Protein AF-A0A2V8EUS5-F1 (afdb_monomer_lite)

Radius of gyration: 21.52 Å; chains: 1; bounding box: 68×26×61 Å

Structure (mmCIF, N/CA/C/O backbone):
data_AF-A0A2V8EUS5-F1
#
_entry.id   AF-A0A2V8EUS5-F1
#
loop_
_atom_site.group_PDB
_atom_site.id
_atom_site.type_symbol
_atom_site.label_atom_id
_atom_site.label_alt_id
_atom_site.label_comp_id
_atom_site.label_asym_id
_atom_site.label_entity_id
_atom_site.label_seq_id
_atom_site.pdbx_PDB_ins_code
_atom_site.Cartn_x
_atom_site.Cartn_y
_atom_site.Cartn_z
_atom_site.occupancy
_atom_site.B_iso_or_equiv
_atom_site.auth_seq_id
_atom_site.auth_comp_id
_atom_site.auth_asym_id
_atom_site.auth_atom_id
_atom_site.pdbx_PDB_model_num
ATOM 1 N N . MET A 1 1 ? 38.326 12.733 31.933 1.00 56.34 1 MET A N 1
ATOM 2 C CA . MET A 1 1 ? 37.58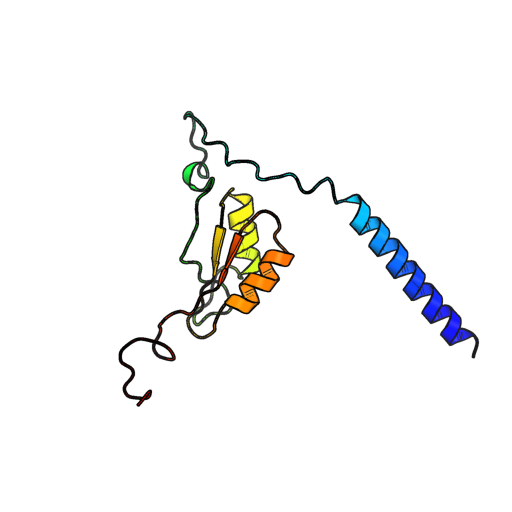4 11.451 31.848 1.00 56.34 1 MET A CA 1
ATOM 3 C C . MET A 1 1 ? 36.239 11.422 32.606 1.00 56.34 1 MET A C 1
ATOM 5 O O . MET A 1 1 ? 35.545 10.427 32.512 1.00 56.34 1 MET A O 1
ATOM 9 N N . VAL A 1 2 ? 35.803 12.492 33.294 1.00 55.94 2 VAL A N 1
ATOM 10 C CA . VAL A 1 2 ? 34.539 12.505 34.083 1.00 55.94 2 VAL A CA 1
ATOM 11 C C . VAL A 1 2 ? 33.333 13.073 33.302 1.00 55.94 2 VAL A C 1
ATOM 13 O O . VAL A 1 2 ? 32.192 12.662 33.509 1.00 55.94 2 VAL A O 1
ATOM 16 N N . LEU A 1 3 ? 33.567 13.960 32.327 1.00 51.34 3 LEU A N 1
ATOM 17 C CA . LEU A 1 3 ? 32.500 14.623 31.559 1.00 51.34 3 LEU A CA 1
ATOM 18 C C . LEU A 1 3 ? 31.803 13.694 30.538 1.00 51.34 3 LEU A C 1
ATOM 20 O O . LEU A 1 3 ? 30.600 13.810 30.309 1.00 51.34 3 LEU A O 1
ATOM 24 N N . ALA A 1 4 ? 32.528 12.717 29.979 1.00 49.31 4 ALA A N 1
ATOM 25 C CA . ALA A 1 4 ? 31.973 11.712 29.065 1.00 49.31 4 ALA A CA 1
ATOM 26 C C . ALA A 1 4 ? 31.041 10.712 29.779 1.00 49.31 4 ALA A C 1
ATOM 28 O O . ALA A 1 4 ? 30.082 10.221 29.186 1.00 49.31 4 ALA A O 1
ATOM 29 N N . GLN A 1 5 ? 31.280 10.453 31.068 1.00 50.97 5 GLN A N 1
ATOM 30 C CA . GLN A 1 5 ? 30.483 9.532 31.884 1.00 50.97 5 GLN A CA 1
ATOM 31 C C . GLN A 1 5 ? 29.124 10.145 32.263 1.00 50.97 5 GLN A C 1
ATOM 33 O O . GLN A 1 5 ? 28.104 9.458 32.232 1.00 50.97 5 GLN A O 1
ATOM 38 N N . ARG A 1 6 ? 29.078 11.468 32.497 1.00 51.81 6 ARG A N 1
ATOM 39 C CA . ARG A 1 6 ? 27.828 12.218 32.727 1.00 51.81 6 ARG A CA 1
ATOM 40 C C . ARG A 1 6 ? 26.930 12.289 31.485 1.00 51.81 6 ARG A C 1
ATOM 42 O O . ARG A 1 6 ? 25.719 12.140 31.619 1.00 51.81 6 ARG A O 1
ATOM 49 N N . ARG A 1 7 ? 27.500 12.426 30.280 1.00 52.66 7 ARG A N 1
ATOM 50 C CA . ARG A 1 7 ? 26.726 12.430 29.018 1.00 52.66 7 ARG A CA 1
ATOM 51 C C . ARG A 1 7 ? 26.111 11.064 28.689 1.00 52.66 7 ARG A C 1
ATOM 53 O O . ARG A 1 7 ? 24.987 11.008 28.208 1.00 52.66 7 ARG A O 1
ATOM 60 N N . ARG A 1 8 ? 26.798 9.963 29.017 1.00 53.62 8 ARG A N 1
ATOM 61 C CA . ARG A 1 8 ? 26.267 8.593 28.853 1.00 53.62 8 ARG A CA 1
ATOM 62 C C . ARG A 1 8 ? 25.142 8.263 29.843 1.00 53.62 8 ARG A C 1
ATOM 64 O O . ARG A 1 8 ? 24.267 7.470 29.513 1.00 53.62 8 ARG A O 1
ATOM 71 N N . SER A 1 9 ? 25.156 8.879 31.028 1.00 53.44 9 SER A N 1
ATOM 72 C CA . SER A 1 9 ? 24.110 8.709 32.047 1.00 53.44 9 SER A CA 1
ATOM 73 C C . SER A 1 9 ? 22.805 9.408 31.650 1.00 53.44 9 SER A C 1
ATOM 75 O O . SER A 1 9 ? 21.747 8.792 31.680 1.00 53.44 9 SER A O 1
ATOM 77 N N . ALA A 1 10 ? 22.887 10.649 31.154 1.00 56.47 10 ALA A N 1
ATOM 78 C CA . ALA A 1 10 ? 21.711 11.405 30.714 1.00 56.47 10 ALA A CA 1
ATOM 79 C C . ALA A 1 10 ? 20.964 10.731 29.547 1.00 56.47 10 ALA A C 1
ATOM 81 O O . ALA A 1 10 ? 19.738 10.691 29.550 1.00 56.47 10 ALA A O 1
ATOM 82 N N . VAL A 1 11 ? 21.686 10.132 28.590 1.00 58.00 11 VAL A N 1
ATOM 83 C CA . VAL A 1 11 ? 21.072 9.390 27.473 1.00 58.00 11 VAL A CA 1
ATOM 84 C C . VAL A 1 11 ? 20.338 8.141 27.975 1.00 58.00 11 VAL A C 1
ATOM 86 O O . VAL A 1 11 ? 19.215 7.890 27.552 1.00 58.00 11 VAL A O 1
ATOM 89 N N . LYS A 1 12 ? 20.904 7.394 28.935 1.00 53.09 12 LYS A N 1
ATOM 90 C CA . LYS A 1 12 ? 20.224 6.228 29.528 1.00 53.09 12 LYS A CA 1
ATOM 91 C C . LYS A 1 12 ? 18.952 6.615 30.289 1.00 53.09 12 LYS A C 1
ATOM 93 O O . LYS A 1 12 ? 17.960 5.901 30.184 1.00 53.09 12 LYS A O 1
ATOM 98 N N . THR A 1 13 ? 18.953 7.744 30.999 1.00 53.84 13 THR A N 1
ATOM 99 C CA . THR A 1 13 ? 17.766 8.221 31.725 1.00 53.84 13 THR A CA 1
ATOM 100 C C . THR A 1 13 ? 16.668 8.705 30.776 1.00 53.84 13 THR A C 1
ATOM 102 O O . THR A 1 13 ? 15.505 8.383 30.989 1.00 53.84 13 THR A O 1
ATOM 105 N N . VAL A 1 14 ? 17.017 9.402 29.689 1.00 58.75 14 VAL A N 1
ATOM 106 C CA . VAL A 1 14 ? 16.039 9.835 28.672 1.00 58.75 14 VAL A CA 1
ATOM 107 C C . VAL A 1 14 ? 15.421 8.635 27.942 1.00 58.75 14 VAL A C 1
ATOM 109 O O . VAL A 1 14 ? 14.206 8.597 27.764 1.00 58.75 14 VAL A O 1
ATOM 112 N N . PHE A 1 15 ? 16.213 7.611 27.600 1.00 55.72 15 PHE A N 1
ATOM 113 C CA . PHE A 1 15 ? 15.687 6.375 27.003 1.00 55.72 15 PHE A CA 1
ATOM 114 C C . PHE A 1 15 ? 14.784 5.583 27.961 1.00 55.72 15 PHE A C 1
ATOM 116 O O . PHE A 1 15 ? 13.765 5.050 27.529 1.00 55.72 15 PHE A O 1
ATOM 123 N N . ALA A 1 16 ? 15.115 5.530 29.255 1.00 55.22 16 ALA A N 1
ATOM 124 C CA . ALA A 1 16 ? 14.294 4.838 30.249 1.00 55.22 16 ALA A CA 1
ATOM 125 C C . ALA A 1 16 ? 12.936 5.529 30.475 1.00 55.22 16 ALA A C 1
ATOM 127 O O . ALA A 1 16 ? 11.918 4.852 30.605 1.00 55.22 16 ALA A O 1
ATOM 128 N N . VAL A 1 17 ? 12.901 6.866 30.462 1.00 55.88 17 VAL A N 1
ATOM 129 C CA . VAL A 1 17 ? 11.650 7.630 30.589 1.00 55.88 17 VAL A CA 1
ATOM 130 C C . VAL A 1 17 ? 10.789 7.500 29.326 1.00 55.88 17 VAL A C 1
ATOM 132 O O . VAL A 1 17 ? 9.582 7.307 29.438 1.00 55.88 17 VAL A O 1
ATOM 135 N N . LEU A 1 18 ? 11.386 7.503 28.127 1.00 51.44 18 LEU A N 1
ATOM 136 C CA . LEU A 1 18 ? 10.644 7.314 26.872 1.00 51.44 18 LEU A CA 1
ATOM 137 C C . LEU A 1 18 ? 10.050 5.895 26.750 1.00 51.44 18 LEU A C 1
ATOM 139 O O . LEU A 1 18 ? 8.914 5.738 26.307 1.00 51.44 18 LEU A O 1
ATOM 143 N N . ALA A 1 19 ? 10.777 4.867 27.202 1.00 53.44 19 ALA A N 1
ATOM 144 C CA . ALA A 1 19 ? 10.285 3.488 27.228 1.00 53.44 19 ALA A CA 1
ATOM 145 C C . ALA A 1 19 ? 9.113 3.297 28.210 1.00 53.44 19 ALA A C 1
ATOM 147 O O . ALA A 1 19 ? 8.170 2.568 27.906 1.00 53.44 19 ALA A O 1
ATOM 148 N N . ALA A 1 20 ? 9.130 3.988 29.355 1.00 50.72 20 ALA A N 1
ATOM 149 C CA . ALA A 1 20 ? 8.034 3.946 30.323 1.00 50.72 20 ALA A CA 1
ATOM 150 C C . ALA A 1 20 ? 6.766 4.661 29.816 1.00 50.72 20 ALA A C 1
ATOM 152 O O . ALA A 1 20 ? 5.659 4.207 30.092 1.00 50.72 20 ALA A O 1
ATOM 153 N N . VAL A 1 21 ? 6.913 5.734 29.028 1.00 51.06 21 VAL A N 1
ATOM 154 C CA . VAL A 1 21 ? 5.775 6.439 28.411 1.00 51.06 21 VAL A CA 1
ATOM 155 C C . VAL A 1 21 ? 5.158 5.626 27.262 1.00 51.06 21 VAL A C 1
ATOM 157 O O . VAL A 1 21 ? 3.940 5.639 27.106 1.00 51.06 21 VAL A O 1
ATOM 160 N N . LEU A 1 22 ? 5.950 4.844 26.514 1.00 50.69 22 LEU A N 1
ATOM 161 C CA . LEU A 1 22 ? 5.418 3.919 25.498 1.00 50.69 22 LEU A CA 1
ATOM 162 C C . LEU A 1 22 ? 4.723 2.681 26.093 1.00 50.69 22 LEU A C 1
ATOM 164 O O . LEU A 1 22 ? 3.806 2.140 25.479 1.00 50.69 22 LEU A O 1
ATOM 168 N N . ALA A 1 23 ? 5.129 2.226 27.279 1.00 49.72 23 ALA A N 1
ATOM 169 C CA . ALA A 1 23 ? 4.506 1.072 27.931 1.00 49.72 23 ALA A CA 1
ATOM 170 C C . ALA A 1 23 ? 3.116 1.386 28.524 1.00 49.72 23 ALA A C 1
ATOM 172 O O . ALA A 1 23 ? 2.347 0.470 28.794 1.00 49.72 23 ALA A O 1
ATOM 173 N N . ALA A 1 24 ? 2.770 2.665 28.704 1.00 48.66 24 ALA A N 1
ATOM 174 C CA . ALA A 1 24 ? 1.506 3.085 29.314 1.00 48.66 24 ALA A CA 1
ATOM 175 C C . ALA A 1 24 ? 0.342 3.275 28.317 1.00 48.66 24 ALA A C 1
ATOM 177 O O . ALA A 1 24 ? -0.780 3.533 28.746 1.00 48.66 24 ALA A O 1
ATOM 178 N N . SER A 1 25 ? 0.571 3.136 27.004 1.00 42.09 25 SER A N 1
ATOM 179 C CA . SER A 1 25 ? -0.479 3.244 25.972 1.00 42.09 25 SER A CA 1
ATOM 180 C C . SER A 1 25 ? -0.891 1.906 25.347 1.00 42.09 25 SER A C 1
ATOM 182 O O . SER A 1 25 ? -1.775 1.872 24.492 1.00 42.09 25 SER A O 1
ATOM 184 N N . SER A 1 26 ? -0.304 0.790 25.787 1.00 43.31 26 SER A N 1
ATOM 185 C CA . SER A 1 26 ? -0.679 -0.553 25.339 1.00 43.31 26 SER A CA 1
ATOM 186 C C . SER A 1 26 ? -1.678 -1.178 26.312 1.00 43.31 26 SER A C 1
ATOM 188 O O . SER A 1 26 ? -1.340 -1.978 27.182 1.00 43.31 26 SER A O 1
ATOM 190 N N . GLY A 1 27 ? -2.954 -0.822 26.136 1.00 47.50 27 GLY A N 1
ATOM 191 C CA . GLY A 1 27 ? -4.035 -1.729 26.521 1.00 47.50 27 GLY A CA 1
ATOM 192 C C . GLY A 1 27 ? -3.869 -3.079 25.803 1.00 47.50 27 GLY A C 1
ATOM 193 O O . GLY A 1 27 ? -3.132 -3.154 24.813 1.00 47.50 27 GLY A O 1
ATOM 194 N N . PRO A 1 28 ? -4.513 -4.159 26.284 1.00 41.91 28 PRO A N 1
ATOM 195 C CA . PRO A 1 28 ? -4.419 -5.456 25.627 1.00 41.91 28 PRO A CA 1
ATOM 196 C C . PRO A 1 28 ? -4.761 -5.286 24.145 1.00 41.91 28 PRO A C 1
ATOM 198 O O . PRO A 1 28 ? -5.772 -4.667 23.812 1.00 41.91 28 PRO A O 1
ATOM 201 N N . ILE A 1 29 ? -3.888 -5.803 23.274 1.00 50.16 29 ILE A N 1
ATOM 202 C CA . ILE A 1 29 ? -4.132 -5.939 21.837 1.00 50.16 29 ILE A CA 1
ATOM 203 C C . ILE A 1 29 ? -5.329 -6.882 21.724 1.00 50.16 29 ILE A C 1
ATOM 205 O O . ILE A 1 29 ? -5.199 -8.105 21.757 1.00 50.16 29 ILE A O 1
ATOM 209 N N . GLY A 1 30 ? -6.511 -6.275 21.758 1.00 38.22 30 GLY A N 1
ATOM 210 C CA . GLY A 1 30 ? -7.789 -6.942 21.702 1.00 38.22 30 GLY A CA 1
ATOM 211 C C . GLY A 1 30 ? -7.926 -7.576 20.337 1.00 38.22 30 GLY A C 1
ATOM 212 O O . GLY A 1 30 ? -7.852 -6.892 19.319 1.00 38.22 30 GLY A O 1
ATOM 213 N N . ALA A 1 31 ? -8.076 -8.895 20.372 1.00 46.06 31 ALA A N 1
ATOM 214 C CA . ALA A 1 31 ? -8.676 -9.721 19.347 1.00 46.06 31 ALA A CA 1
ATOM 215 C C . ALA A 1 31 ? -9.626 -8.940 18.427 1.00 46.06 31 ALA A C 1
ATOM 217 O O . ALA A 1 31 ? -10.520 -8.246 18.913 1.00 46.06 31 ALA A O 1
ATOM 218 N N . ASP A 1 32 ? -9.391 -9.096 17.123 1.00 49.91 32 ASP A N 1
ATOM 219 C CA . ASP A 1 32 ? -10.386 -9.174 16.052 1.00 49.91 32 ASP A CA 1
ATOM 220 C C . ASP A 1 32 ? -11.782 -8.695 16.488 1.00 49.91 32 ASP A C 1
ATOM 222 O O . ASP A 1 32 ? -12.628 -9.486 16.906 1.00 49.91 32 ASP A O 1
ATOM 226 N N . GLN A 1 33 ? -12.011 -7.377 16.477 1.00 47.84 33 GLN A N 1
ATOM 227 C CA . GLN A 1 33 ? -13.378 -6.876 16.530 1.00 47.84 33 GLN A CA 1
ATOM 228 C C . GLN A 1 33 ? -13.964 -7.128 15.143 1.00 47.84 33 GLN A C 1
ATOM 230 O O . GLN A 1 33 ? -13.530 -6.473 14.191 1.00 47.84 33 GLN A O 1
ATOM 235 N N . PRO A 1 34 ? -14.917 -8.066 14.983 1.00 44.59 34 PRO A N 1
ATOM 236 C CA . PRO A 1 34 ? -15.568 -8.228 13.701 1.00 44.59 34 PRO A CA 1
ATOM 237 C C . PRO A 1 34 ? -16.255 -6.905 13.377 1.00 44.59 34 PRO A C 1
ATOM 239 O O . PRO A 1 34 ? -16.952 -6.337 14.223 1.00 44.59 34 PRO A O 1
ATOM 242 N N . ALA A 1 35 ? -16.032 -6.416 12.156 1.00 54.41 35 ALA A N 1
ATOM 243 C CA . ALA A 1 35 ? -16.731 -5.259 11.625 1.00 54.41 35 ALA A CA 1
ATOM 244 C C . ALA A 1 35 ? -18.226 -5.447 11.904 1.00 54.41 35 ALA A C 1
ATOM 246 O O . ALA A 1 35 ? -18.832 -6.429 11.463 1.00 54.41 35 ALA A O 1
ATOM 247 N N . SER A 1 36 ? -18.815 -4.554 12.700 1.00 52.97 36 SER A N 1
ATOM 248 C CA . SER A 1 36 ? -20.238 -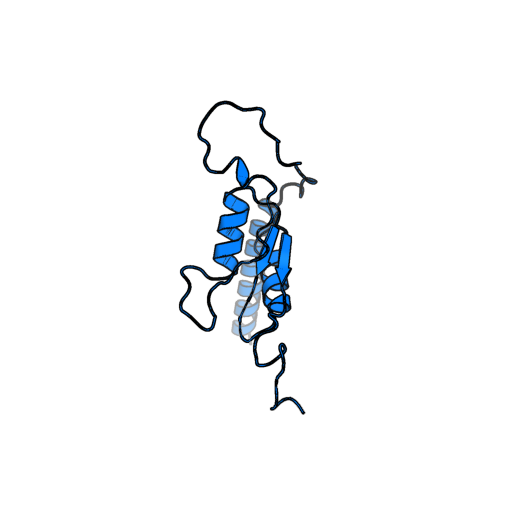4.618 12.988 1.00 52.97 36 SER A CA 1
ATOM 249 C C . SER A 1 36 ? -20.980 -4.361 11.680 1.00 52.97 36 SER A C 1
ATOM 251 O O . SER A 1 36 ? -21.094 -3.217 11.240 1.00 52.97 36 SER A O 1
ATOM 253 N N . ALA A 1 37 ? -21.460 -5.426 11.038 1.00 51.75 37 ALA A N 1
ATOM 254 C CA . ALA A 1 37 ? -22.344 -5.337 9.887 1.00 51.75 37 ALA A CA 1
ATOM 255 C C . ALA A 1 37 ? -23.669 -4.716 10.355 1.00 51.75 37 ALA A C 1
ATOM 257 O O . ALA A 1 37 ? -24.574 -5.398 10.842 1.00 51.75 37 ALA A O 1
ATOM 258 N N . GLY A 1 38 ? -23.743 -3.389 10.286 1.00 50.16 38 GLY A N 1
ATOM 259 C CA . GLY A 1 38 ? -24.891 -2.609 10.718 1.00 50.16 38 GLY A CA 1
ATOM 260 C C . GLY A 1 38 ? -26.120 -2.908 9.862 1.00 50.16 38 GLY A C 1
ATOM 261 O O . GLY A 1 38 ? -26.141 -2.657 8.657 1.00 50.16 38 GLY A O 1
ATOM 262 N N . ARG A 1 39 ? -27.185 -3.408 10.498 1.00 52.78 39 ARG A N 1
ATOM 263 C CA . ARG A 1 39 ? -28.544 -3.387 9.941 1.00 52.78 39 ARG A CA 1
ATOM 264 C C . ARG A 1 39 ? -29.042 -1.931 9.890 1.00 52.78 39 ARG A C 1
ATOM 266 O O . ARG A 1 39 ? -29.368 -1.360 10.919 1.00 52.78 39 ARG A O 1
ATOM 273 N N . GLY A 1 40 ? -29.048 -1.392 8.668 1.00 61.72 40 GLY A N 1
ATOM 274 C CA . GLY A 1 40 ? -29.665 -0.175 8.103 1.00 61.72 40 GLY A CA 1
ATOM 275 C C . GLY A 1 40 ? -30.351 0.897 8.971 1.00 61.72 40 GLY A C 1
ATOM 276 O O . GLY A 1 40 ? -31.274 0.603 9.722 1.00 61.72 40 GLY A O 1
ATOM 277 N N . GLY A 1 41 ? -30.029 2.172 8.676 1.00 50.09 41 GLY A N 1
ATOM 278 C CA . GLY A 1 41 ? -30.912 3.323 8.936 1.00 50.09 41 GLY A CA 1
ATOM 279 C C . GLY A 1 41 ? -30.244 4.711 8.996 1.00 50.09 41 GLY A C 1
ATOM 280 O O . GLY A 1 41 ? -30.320 5.350 10.035 1.00 50.09 41 GLY A O 1
ATOM 281 N N . GLY A 1 42 ? -29.599 5.193 7.920 1.00 59.78 42 GLY A N 1
ATOM 282 C CA . GLY A 1 42 ? -28.998 6.544 7.836 1.00 59.78 42 GLY A CA 1
ATOM 283 C C . GLY A 1 42 ? -27.741 6.612 6.954 1.00 59.78 42 GLY A C 1
ATOM 284 O O . GLY A 1 42 ? -27.072 5.596 6.772 1.00 59.78 42 GLY A O 1
ATOM 285 N N . ALA A 1 43 ? -27.459 7.780 6.360 1.00 69.19 43 ALA A N 1
ATOM 286 C CA . ALA A 1 43 ? -26.387 8.032 5.384 1.00 69.19 43 ALA A CA 1
ATOM 287 C C . ALA A 1 43 ? -25.003 8.168 6.042 1.00 69.19 43 ALA A C 1
ATOM 289 O O . ALA A 1 43 ? -24.359 9.205 5.933 1.00 69.19 43 ALA A O 1
ATOM 290 N N . ASP A 1 44 ? -24.563 7.131 6.749 1.00 79.44 44 ASP A N 1
ATOM 291 C CA . ASP A 1 44 ? -23.142 6.984 7.049 1.00 79.44 44 ASP A CA 1
ATOM 292 C C . ASP A 1 44 ? -22.415 6.656 5.728 1.00 79.44 44 ASP A C 1
ATOM 294 O O . ASP A 1 44 ? -22.685 5.589 5.153 1.00 79.44 44 ASP A O 1
ATOM 298 N N . PRO A 1 45 ? -21.575 7.565 5.190 1.00 77.44 45 PRO A N 1
ATOM 299 C CA . PRO A 1 45 ? -20.867 7.325 3.935 1.00 77.44 45 PRO A CA 1
ATOM 300 C C . PRO A 1 45 ? -19.935 6.108 4.027 1.00 77.44 45 PRO A C 1
ATOM 302 O O . PRO A 1 45 ? -19.722 5.434 3.018 1.00 77.44 45 PRO A O 1
ATOM 305 N N . ASP A 1 46 ? -19.470 5.760 5.230 1.00 86.75 46 ASP A N 1
ATOM 306 C CA . ASP A 1 46 ? -18.448 4.736 5.444 1.00 86.75 46 ASP A CA 1
ATOM 307 C C . ASP A 1 46 ? -19.035 3.341 5.673 1.00 86.75 46 ASP A C 1
ATOM 309 O O . ASP A 1 46 ? -18.305 2.349 5.720 1.00 86.75 46 ASP A O 1
ATOM 313 N N . ARG A 1 47 ? -20.368 3.205 5.720 1.00 86.44 47 ARG A N 1
ATOM 314 C CA . ARG A 1 47 ? -21.035 1.906 5.936 1.00 86.44 47 ARG A CA 1
ATOM 315 C C . ARG A 1 47 ? -20.622 0.823 4.934 1.00 86.44 47 ARG A C 1
ATOM 317 O O . ARG A 1 47 ? -20.729 -0.361 5.233 1.00 86.44 47 ARG A O 1
ATOM 324 N N . PHE A 1 48 ? -20.218 1.227 3.728 1.00 89.25 48 PHE A N 1
ATOM 325 C CA . PHE A 1 48 ? -19.762 0.322 2.670 1.00 89.25 48 PHE A CA 1
ATOM 326 C C . PHE A 1 48 ? -18.260 0.030 2.736 1.00 89.25 48 PHE A C 1
ATOM 328 O O . PHE A 1 48 ? -17.809 -0.945 2.143 1.00 89.25 48 PHE A O 1
ATOM 335 N N . LEU A 1 49 ? -17.496 0.866 3.442 1.00 94.19 49 LEU A N 1
ATOM 336 C CA . LEU A 1 49 ? -16.062 0.696 3.654 1.00 94.19 49 LEU A CA 1
ATOM 337 C C . LEU A 1 49 ? -15.772 -0.232 4.836 1.00 94.19 49 LEU A C 1
ATOM 339 O O . LEU A 1 49 ? -14.725 -0.877 4.853 1.00 94.19 49 LEU A O 1
ATOM 343 N N . ALA A 1 50 ? -16.713 -0.361 5.778 1.00 94.25 50 ALA A N 1
ATOM 344 C CA . ALA A 1 50 ? -16.617 -1.278 6.907 1.00 94.25 50 ALA A CA 1
ATOM 345 C C . ALA A 1 50 ? -16.274 -2.711 6.454 1.00 94.25 50 ALA A C 1
ATOM 347 O O . ALA A 1 50 ? -17.068 -3.397 5.811 1.00 94.25 50 ALA A O 1
ATOM 348 N N . GLY A 1 51 ? -15.068 -3.168 6.797 1.00 94.69 51 GLY A N 1
ATOM 349 C CA . GLY A 1 51 ? -14.561 -4.491 6.430 1.00 94.69 51 GLY A CA 1
ATOM 350 C C . GLY A 1 51 ? -14.108 -4.648 4.969 1.00 94.69 51 GLY A C 1
ATOM 351 O O . GLY A 1 51 ? -13.642 -5.727 4.600 1.00 94.69 51 GLY A O 1
ATOM 352 N N . ALA A 1 52 ? -14.205 -3.605 4.141 1.00 97.56 52 ALA A N 1
ATOM 353 C CA . ALA A 1 52 ? -13.790 -3.640 2.742 1.00 97.56 52 ALA A CA 1
ATOM 354 C C . ALA A 1 52 ? -12.264 -3.747 2.593 1.00 97.56 52 ALA A C 1
ATOM 356 O O . ALA A 1 52 ? -11.497 -3.402 3.497 1.00 97.56 52 ALA A O 1
ATOM 357 N N . ILE A 1 53 ? -11.830 -4.216 1.422 1.00 98.12 53 ILE A N 1
ATOM 358 C CA . ILE A 1 53 ? -10.422 -4.270 1.030 1.00 98.12 53 ILE A CA 1
ATOM 359 C C . ILE A 1 53 ? -10.262 -3.516 -0.286 1.00 98.12 53 ILE A C 1
ATOM 361 O O . ILE A 1 53 ? -10.847 -3.924 -1.290 1.00 98.12 53 ILE A O 1
ATOM 365 N N . ASP A 1 54 ? -9.456 -2.455 -0.292 1.00 97.50 54 ASP A N 1
ATOM 366 C CA . ASP A 1 54 ? -9.058 -1.794 -1.537 1.00 97.50 54 ASP A CA 1
ATOM 367 C C . ASP A 1 54 ? -7.800 -2.460 -2.093 1.00 97.50 54 ASP A C 1
ATOM 369 O O . ASP A 1 54 ? -6.716 -2.388 -1.511 1.00 97.50 54 ASP A O 1
ATOM 373 N N . ILE A 1 55 ? -7.952 -3.143 -3.224 1.00 97.69 55 ILE A N 1
ATOM 374 C CA . ILE A 1 55 ? -6.867 -3.885 -3.871 1.00 97.69 55 ILE A CA 1
ATOM 375 C 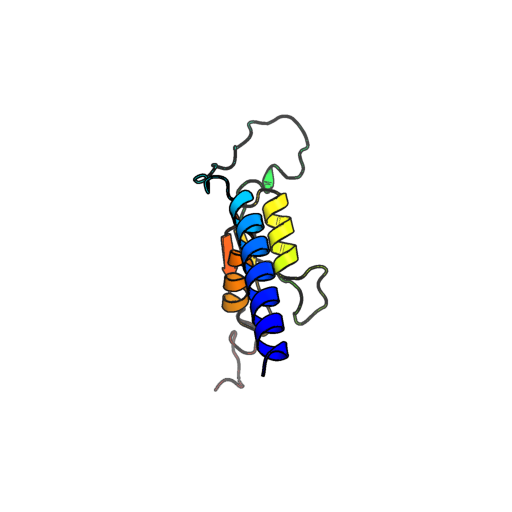C . ILE A 1 55 ? -6.059 -3.043 -4.868 1.00 97.69 55 ILE A C 1
ATOM 377 O O . ILE A 1 55 ? -5.181 -3.585 -5.544 1.00 97.69 55 ILE A O 1
ATOM 381 N N . HIS A 1 56 ? -6.366 -1.751 -5.010 1.00 96.94 56 HIS A N 1
ATOM 382 C CA . HIS A 1 56 ? -5.797 -0.902 -6.048 1.00 96.94 56 HIS A CA 1
ATOM 383 C C . HIS A 1 56 ? -5.439 0.498 -5.533 1.00 96.94 56 HIS A C 1
ATOM 385 O O . HIS A 1 56 ? -5.925 1.509 -6.036 1.00 96.94 56 HIS A O 1
ATOM 391 N N . VAL A 1 57 ? -4.531 0.573 -4.559 1.00 97.69 57 VAL A N 1
ATOM 392 C CA . VAL A 1 57 ? -4.092 1.857 -4.001 1.00 97.69 57 VAL A CA 1
ATOM 393 C C . VAL A 1 57 ? -2.747 2.268 -4.593 1.00 97.69 57 VAL A C 1
ATOM 395 O O . VAL A 1 57 ? -1.716 1.695 -4.249 1.00 97.69 57 VAL A O 1
ATOM 398 N N . HIS A 1 58 ? -2.744 3.298 -5.440 1.00 97.50 58 HIS A N 1
ATOM 399 C CA . HIS A 1 58 ? -1.523 4.011 -5.826 1.00 97.50 58 HIS A CA 1
ATOM 400 C C . HIS A 1 58 ? -1.307 5.223 -4.916 1.00 97.50 58 HIS A C 1
ATOM 402 O O . HIS A 1 58 ? -2.189 6.070 -4.781 1.00 97.50 58 HIS A O 1
ATOM 408 N N . SER A 1 59 ? -0.118 5.326 -4.328 1.00 96.75 59 SER A N 1
ATOM 409 C CA . SER A 1 59 ? 0.263 6.384 -3.386 1.00 96.75 59 SER A CA 1
ATOM 410 C C . SER A 1 59 ? 1.626 6.971 -3.741 1.00 96.75 59 SER A C 1
ATOM 412 O O . SER A 1 59 ? 2.416 6.319 -4.416 1.00 96.75 59 SER A O 1
ATOM 414 N N . PHE A 1 60 ? 1.923 8.182 -3.279 1.00 95.81 60 PHE A N 1
ATOM 415 C CA . PHE A 1 60 ? 3.233 8.794 -3.480 1.00 95.81 60 PHE A CA 1
ATOM 416 C C . PHE A 1 60 ? 4.313 8.027 -2.685 1.00 95.81 60 PHE A C 1
ATOM 418 O O . PHE A 1 60 ? 4.035 7.566 -1.573 1.00 95.81 60 PHE A O 1
ATOM 425 N N . PRO A 1 61 ? 5.551 7.911 -3.199 1.00 94.38 61 PRO A N 1
ATOM 426 C CA . PRO A 1 61 ? 5.981 8.230 -4.564 1.00 94.38 61 PRO A CA 1
ATOM 427 C C . PRO A 1 61 ? 5.484 7.207 -5.600 1.00 94.38 61 PRO A C 1
ATOM 429 O O . PRO A 1 61 ? 5.421 6.012 -5.320 1.00 94.38 61 PRO A O 1
ATOM 432 N N . ASP A 1 62 ? 5.170 7.686 -6.807 1.00 93.12 62 ASP A N 1
ATOM 433 C CA . ASP A 1 62 ? 4.821 6.888 -7.996 1.00 93.12 62 ASP A CA 1
ATOM 434 C C . ASP A 1 62 ? 5.180 7.687 -9.271 1.00 93.12 62 ASP A C 1
ATOM 436 O O . ASP A 1 62 ? 5.724 8.788 -9.184 1.00 93.12 62 ASP A O 1
ATOM 440 N N . ASN A 1 63 ? 4.885 7.160 -10.461 1.00 91.38 63 ASN A N 1
ATOM 441 C CA . ASN A 1 63 ? 5.145 7.828 -11.747 1.00 91.38 63 ASN A CA 1
ATOM 442 C C . ASN A 1 63 ? 4.389 9.156 -11.961 1.00 91.38 63 ASN A C 1
ATOM 444 O O . ASN A 1 63 ? 4.766 9.949 -12.823 1.00 91.38 63 ASN A O 1
ATOM 448 N N . THR A 1 64 ? 3.321 9.388 -11.204 1.00 91.12 64 THR A N 1
ATOM 449 C CA . THR A 1 64 ? 2.534 10.622 -11.196 1.00 91.12 64 THR A CA 1
ATOM 450 C C . THR A 1 64 ? 2.363 11.100 -9.766 1.00 91.12 64 THR A C 1
ATOM 452 O O . THR A 1 64 ? 2.246 10.270 -8.860 1.00 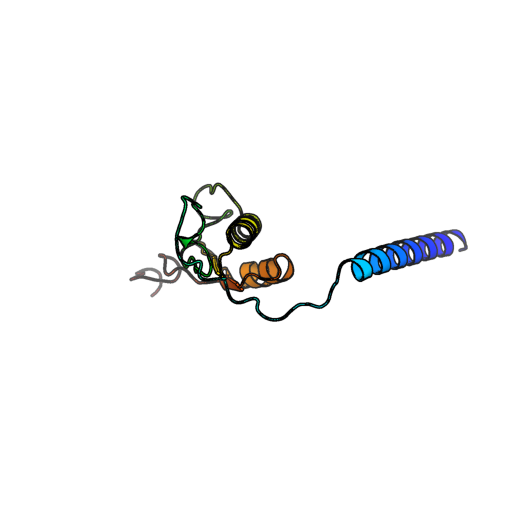91.12 64 THR A O 1
ATOM 455 N N . ASP A 1 65 ? 2.230 12.411 -9.578 1.00 94.06 65 ASP A N 1
ATOM 456 C CA . ASP A 1 65 ? 1.881 12.978 -8.277 1.00 94.06 65 ASP A CA 1
ATOM 457 C C . ASP A 1 65 ? 0.595 12.339 -7.730 1.00 94.06 65 ASP A C 1
ATOM 459 O O . ASP A 1 65 ? -0.401 12.164 -8.441 1.00 94.06 65 ASP A O 1
ATOM 463 N N . ARG A 1 66 ? 0.629 11.961 -6.449 1.00 95.44 66 ARG A N 1
ATOM 464 C CA . ARG A 1 66 ? -0.512 11.404 -5.714 1.00 95.44 66 ARG A CA 1
ATOM 465 C C . ARG A 1 66 ? -0.841 12.322 -4.547 1.00 95.44 66 ARG A C 1
ATOM 467 O O . ARG A 1 66 ? 0.031 13.005 -4.023 1.00 95.44 66 ARG A O 1
ATOM 474 N N . SER A 1 67 ? -2.102 12.314 -4.132 1.00 96.31 67 SER A N 1
ATOM 475 C CA . SER A 1 67 ? -2.587 13.168 -3.045 1.00 96.31 67 SER A CA 1
ATOM 476 C C . SER A 1 67 ? -2.102 12.749 -1.658 1.00 96.31 67 SER A C 1
ATOM 478 O O . SER A 1 67 ? -2.172 13.561 -0.744 1.00 96.31 67 SER A O 1
ATOM 480 N N . VAL A 1 68 ? -1.681 11.492 -1.498 1.00 97.88 68 VAL A N 1
ATOM 481 C CA . VAL A 1 68 ? -1.247 10.901 -0.226 1.00 97.88 68 VAL A CA 1
ATOM 482 C C . VAL A 1 68 ? -0.104 9.916 -0.448 1.00 97.88 68 VAL A C 1
ATOM 484 O O . VAL A 1 68 ? -0.002 9.311 -1.523 1.00 97.88 68 VAL A O 1
ATOM 487 N N . ASP A 1 69 ? 0.723 9.718 0.574 1.00 97.81 69 ASP A N 1
ATOM 488 C CA . ASP A 1 69 ? 1.691 8.623 0.629 1.00 97.81 69 ASP A CA 1
ATOM 489 C C . ASP A 1 69 ? 1.076 7.301 1.141 1.00 97.81 69 ASP A C 1
ATOM 491 O O . ASP A 1 69 ? -0.101 7.218 1.504 1.00 97.81 69 ASP A O 1
ATOM 495 N N . GLY A 1 70 ? 1.861 6.218 1.116 1.00 97.81 70 GLY A N 1
ATOM 496 C CA . GLY A 1 70 ? 1.377 4.886 1.498 1.00 97.81 70 GLY A CA 1
ATOM 497 C C . GLY A 1 70 ? 1.020 4.738 2.984 1.00 97.81 70 GLY A C 1
ATOM 498 O O . GLY A 1 70 ? 0.176 3.909 3.331 1.00 97.81 70 GLY A O 1
ATOM 499 N N . LEU A 1 71 ? 1.636 5.528 3.869 1.00 98.50 71 LEU A N 1
ATOM 500 C CA . LEU A 1 71 ? 1.300 5.551 5.291 1.00 98.50 71 LEU A CA 1
ATOM 501 C C . LEU A 1 71 ? -0.003 6.325 5.516 1.00 98.50 71 LEU A C 1
ATOM 503 O O . LEU A 1 71 ? -0.887 5.840 6.220 1.00 98.50 71 LEU A O 1
ATOM 507 N N . GLU A 1 72 ? -0.143 7.491 4.892 1.00 98.62 72 GLU A N 1
ATOM 508 C CA . GLU A 1 72 ? -1.356 8.308 4.930 1.00 98.62 72 GLU A CA 1
ATOM 509 C C . GLU A 1 72 ? -2.567 7.539 4.385 1.00 98.62 72 GLU A C 1
ATOM 511 O O . GLU A 1 72 ? -3.618 7.512 5.029 1.00 98.62 72 GLU A O 1
ATOM 516 N N . ALA A 1 73 ? -2.408 6.820 3.268 1.00 98.44 73 ALA A N 1
ATOM 517 C CA . ALA A 1 73 ? -3.451 5.958 2.712 1.00 98.44 73 ALA A CA 1
ATOM 518 C C . ALA A 1 73 ? -3.909 4.874 3.706 1.00 98.44 73 ALA A C 1
ATOM 520 O O . ALA A 1 73 ? -5.108 4.640 3.871 1.00 98.44 73 ALA A O 1
ATOM 521 N N . ALA A 1 74 ? -2.972 4.243 4.419 1.00 98.56 74 ALA A N 1
ATOM 522 C CA . ALA A 1 74 ? -3.297 3.259 5.450 1.00 98.56 74 ALA A CA 1
ATOM 523 C C . ALA A 1 74 ? -4.013 3.888 6.656 1.00 98.56 74 ALA A C 1
ATOM 525 O O . ALA A 1 74 ? -4.963 3.308 7.182 1.00 98.56 74 ALA A O 1
ATOM 526 N N . ILE A 1 75 ? -3.605 5.083 7.090 1.00 98.50 75 ILE A N 1
ATOM 527 C CA . ILE A 1 75 ? -4.287 5.804 8.174 1.00 98.50 75 ILE A CA 1
ATOM 528 C C . ILE A 1 75 ? -5.732 6.128 7.776 1.00 98.50 75 ILE A C 1
ATOM 530 O O . ILE A 1 75 ? -6.641 5.911 8.582 1.00 98.50 75 ILE A O 1
ATOM 534 N N . LEU A 1 76 ? -5.956 6.591 6.543 1.00 97.62 76 LEU A N 1
ATOM 535 C CA . LEU A 1 76 ? -7.293 6.875 6.018 1.00 97.62 76 LEU A CA 1
ATOM 536 C C . LEU A 1 76 ? -8.151 5.608 5.985 1.00 97.62 76 LEU A C 1
ATOM 538 O O . LEU A 1 76 ? -9.214 5.579 6.601 1.00 97.62 76 LEU A O 1
ATOM 542 N N . ALA A 1 77 ? -7.662 4.529 5.369 1.00 98.12 77 ALA A N 1
ATOM 543 C CA . ALA A 1 77 ? -8.389 3.262 5.285 1.00 98.12 77 ALA A CA 1
ATOM 544 C C . ALA A 1 77 ? -8.795 2.732 6.671 1.00 98.12 77 ALA A C 1
ATOM 546 O O . ALA A 1 77 ? -9.942 2.344 6.897 1.00 98.12 77 ALA A O 1
ATOM 547 N N . ARG A 1 78 ? -7.870 2.787 7.634 1.00 97.69 78 ARG A N 1
ATOM 548 C CA . ARG A 1 78 ? -8.116 2.383 9.022 1.00 97.69 78 ARG A CA 1
ATOM 549 C C . ARG A 1 78 ? -9.135 3.280 9.723 1.00 97.69 78 ARG A C 1
ATOM 551 O O . ARG A 1 78 ? -9.927 2.790 10.522 1.00 97.69 78 ARG A O 1
ATOM 558 N N . THR A 1 79 ? -9.118 4.580 9.440 1.00 96.44 79 THR A N 1
ATOM 559 C CA . THR A 1 79 ? -10.073 5.547 10.008 1.00 96.44 79 THR A CA 1
ATOM 560 C C . THR A 1 79 ? -11.489 5.323 9.475 1.00 96.44 79 THR A C 1
ATOM 562 O O . THR A 1 79 ? -12.440 5.471 10.234 1.00 96.44 79 THR A O 1
ATOM 565 N N . HIS A 1 80 ? -11.623 4.869 8.227 1.00 95.75 80 HIS A N 1
ATOM 566 C CA . HIS A 1 80 ? -12.905 4.538 7.592 1.00 95.75 80 HIS A CA 1
ATOM 567 C C . HIS A 1 80 ? -13.355 3.077 7.809 1.00 95.75 80 HIS A C 1
ATOM 569 O O . HIS A 1 80 ? -14.263 2.590 7.138 1.00 95.75 80 HIS A O 1
ATOM 575 N N . GLY A 1 81 ? -12.727 2.347 8.739 1.00 95.81 81 GLY A N 1
ATOM 576 C CA . GLY A 1 81 ? -13.156 0.998 9.128 1.00 95.81 81 GLY A CA 1
ATOM 577 C C . GLY A 1 81 ? -12.876 -0.098 8.094 1.00 95.81 81 GLY A C 1
ATOM 578 O O . GLY A 1 81 ? -13.472 -1.176 8.170 1.00 95.81 81 GLY A O 1
ATOM 579 N N . MET A 1 82 ? -11.981 0.146 7.136 1.00 98.25 82 MET A N 1
ATOM 580 C CA . MET A 1 82 ? -11.575 -0.864 6.160 1.00 98.25 82 MET A CA 1
ATOM 581 C C . MET A 1 82 ? -10.778 -1.987 6.827 1.00 98.25 82 MET A C 1
ATOM 583 O O . MET A 1 82 ? -10.089 -1.782 7.826 1.00 98.25 82 MET A O 1
ATOM 587 N N . ARG A 1 83 ? -10.843 -3.186 6.243 1.00 98.12 83 ARG A N 1
ATOM 588 C CA . ARG A 1 83 ? -10.085 -4.355 6.706 1.00 98.12 83 ARG A CA 1
ATOM 589 C C . ARG A 1 83 ? -8.643 -4.324 6.207 1.00 98.12 83 ARG A C 1
ATOM 591 O O . ARG A 1 83 ? -7.733 -4.712 6.941 1.00 98.12 83 ARG A O 1
ATOM 598 N N . ALA A 1 84 ? -8.439 -3.917 4.952 1.00 98.56 84 ALA A N 1
ATOM 599 C CA . ALA A 1 84 ? -7.119 -3.948 4.340 1.00 98.56 84 ALA A CA 1
ATOM 600 C C . ALA A 1 84 ? -6.964 -3.012 3.136 1.00 98.56 84 ALA A C 1
ATOM 602 O O . ALA A 1 84 ? -7.951 -2.603 2.525 1.00 98.56 84 ALA A O 1
ATOM 603 N N . ILE A 1 85 ? -5.711 -2.762 2.751 1.00 98.75 85 ILE A N 1
ATOM 604 C CA . ILE A 1 85 ? -5.357 -2.164 1.458 1.00 98.75 85 ILE A CA 1
ATOM 605 C C . ILE A 1 85 ? -4.185 -2.900 0.794 1.00 98.75 85 ILE A C 1
ATOM 607 O O . ILE A 1 85 ? -3.347 -3.503 1.473 1.00 98.75 85 ILE A O 1
ATOM 611 N N . VAL A 1 86 ? -4.100 -2.817 -0.534 1.00 98.62 86 VAL A N 1
ATOM 612 C CA . VAL A 1 86 ? -2.951 -3.266 -1.331 1.00 98.62 86 VAL A CA 1
ATOM 613 C C . VAL A 1 86 ? -2.275 -2.046 -1.949 1.00 98.62 86 VAL A C 1
ATOM 615 O O . VAL A 1 86 ? -2.847 -1.388 -2.818 1.00 98.62 86 VAL A O 1
ATOM 618 N N . LEU A 1 87 ? -1.051 -1.756 -1.508 1.00 98.38 87 LEU A N 1
ATOM 619 C CA . LEU A 1 87 ? -0.245 -0.661 -2.043 1.00 98.38 87 LEU A CA 1
ATOM 620 C C . LEU A 1 87 ? 0.389 -1.068 -3.372 1.00 98.38 87 LEU A C 1
ATOM 622 O O . LEU A 1 87 ? 0.941 -2.164 -3.493 1.00 98.38 87 LEU A O 1
ATOM 626 N N . LYS A 1 88 ? 0.358 -0.166 -4.345 1.00 97.12 88 LYS A N 1
ATOM 627 C CA . LYS A 1 88 ? 0.829 -0.366 -5.715 1.00 97.12 88 LYS A CA 1
ATOM 628 C C . LYS A 1 88 ? 1.742 0.772 -6.151 1.00 97.12 88 LYS A C 1
ATOM 630 O O . LYS A 1 88 ? 1.616 1.903 -5.684 1.00 97.12 88 LYS A O 1
ATOM 635 N N . ASN A 1 89 ? 2.663 0.453 -7.048 1.00 94.69 89 ASN A N 1
ATOM 636 C CA . ASN A 1 89 ? 3.579 1.404 -7.661 1.00 94.69 89 ASN A CA 1
ATOM 637 C C . ASN A 1 89 ? 3.934 0.900 -9.065 1.00 94.69 89 ASN A C 1
ATOM 639 O O . ASN A 1 89 ? 4.058 -0.307 -9.281 1.00 94.69 89 ASN A O 1
ATOM 643 N N . HIS A 1 90 ? 4.077 1.819 -10.022 1.00 93.50 90 HIS A N 1
ATOM 644 C CA . HIS A 1 90 ? 4.280 1.444 -11.419 1.00 93.50 90 HIS A CA 1
ATOM 645 C C . HIS A 1 90 ? 5.674 0.886 -11.732 1.00 93.50 90 HIS A C 1
ATOM 647 O O . HIS A 1 90 ? 5.841 0.196 -12.741 1.00 93.50 90 HIS A O 1
ATOM 653 N N . SER A 1 91 ? 6.648 1.187 -10.881 1.00 90.31 91 SER A N 1
ATOM 654 C CA . SER A 1 91 ? 8.072 0.940 -11.101 1.00 90.31 91 SER A CA 1
ATOM 655 C C . SER A 1 91 ? 8.678 -0.001 -10.059 1.00 90.31 91 SER A C 1
ATOM 657 O O . SER A 1 91 ? 9.551 -0.794 -10.404 1.00 90.31 91 SER A O 1
ATOM 659 N N . ASP A 1 92 ? 8.208 0.055 -8.810 1.00 91.44 92 ASP A N 1
ATOM 660 C CA . ASP A 1 92 ? 8.850 -0.591 -7.665 1.00 91.44 92 ASP A CA 1
ATOM 661 C C . ASP A 1 92 ? 7.938 -1.604 -6.950 1.00 91.44 92 ASP A C 1
ATOM 663 O O . ASP A 1 92 ? 6.741 -1.365 -6.771 1.00 91.44 92 ASP A O 1
ATOM 667 N N . PRO A 1 93 ? 8.486 -2.729 -6.451 1.00 95.12 93 PRO A N 1
ATOM 668 C CA . PRO A 1 93 ? 7.740 -3.645 -5.596 1.00 95.12 93 PRO A CA 1
ATOM 669 C C . PRO A 1 93 ? 7.408 -2.990 -4.247 1.00 95.12 93 PRO A C 1
ATOM 671 O O . PRO A 1 93 ? 8.285 -2.500 -3.534 1.00 95.12 93 PRO A O 1
ATOM 674 N N . THR A 1 94 ? 6.152 -3.070 -3.813 1.00 97.69 94 THR A N 1
ATOM 675 C CA . THR A 1 94 ? 5.690 -2.387 -2.586 1.00 97.69 94 THR A CA 1
ATOM 676 C C . THR A 1 94 ? 5.681 -3.280 -1.341 1.00 97.69 94 THR A C 1
ATOM 678 O O . THR A 1 94 ? 5.251 -2.853 -0.269 1.00 97.69 94 THR A O 1
ATOM 681 N N . ALA A 1 95 ? 6.189 -4.515 -1.420 1.00 97.88 95 ALA A N 1
ATOM 682 C CA . ALA A 1 95 ? 6.226 -5.441 -0.279 1.00 97.88 95 ALA A CA 1
ATOM 683 C C . ALA A 1 95 ? 7.015 -4.883 0.925 1.00 97.88 95 ALA A C 1
ATOM 685 O O . ALA A 1 95 ? 6.587 -5.032 2.073 1.00 97.88 95 ALA A O 1
ATOM 686 N N . GLY A 1 96 ? 8.141 -4.204 0.665 1.00 97.81 96 GLY A N 1
ATOM 687 C CA . GLY A 1 96 ? 8.943 -3.549 1.703 1.00 97.81 96 GLY A CA 1
ATOM 688 C C . GLY A 1 96 ? 8.201 -2.389 2.370 1.00 97.81 96 GLY A C 1
ATOM 689 O O . GLY A 1 96 ? 8.171 -2.301 3.598 1.00 97.81 96 GLY A O 1
ATOM 690 N N . LEU A 1 97 ? 7.529 -1.557 1.569 1.00 97.75 97 LEU A N 1
ATOM 691 C CA . LEU A 1 97 ? 6.684 -0.471 2.066 1.00 97.75 97 LEU A CA 1
ATOM 692 C C . LEU A 1 97 ? 5.548 -1.019 2.939 1.00 97.75 97 LEU A C 1
ATOM 694 O O . LEU A 1 97 ? 5.399 -0.603 4.085 1.00 97.75 97 LEU A O 1
ATOM 698 N N . ALA A 1 98 ? 4.810 -2.020 2.454 1.00 98.38 98 ALA A N 1
ATOM 699 C CA . ALA A 1 98 ? 3.710 -2.641 3.188 1.00 98.38 98 ALA A CA 1
ATOM 700 C C . ALA A 1 98 ? 4.150 -3.251 4.531 1.00 98.38 98 ALA A C 1
ATOM 702 O O . ALA A 1 98 ? 3.419 -3.181 5.519 1.00 98.38 98 ALA A O 1
ATOM 703 N N . TYR A 1 99 ? 5.349 -3.842 4.601 1.00 98.25 99 TYR A N 1
ATOM 704 C CA . TYR A 1 99 ? 5.917 -4.328 5.863 1.00 98.25 99 TYR A CA 1
ATOM 705 C C . TYR A 1 99 ? 6.161 -3.195 6.867 1.00 98.25 99 TYR A C 1
ATOM 707 O O . TYR A 1 99 ? 5.840 -3.344 8.046 1.00 98.25 99 TYR A O 1
ATOM 715 N N . MET A 1 100 ? 6.700 -2.062 6.411 1.00 98.25 100 MET A N 1
ATOM 716 C CA . MET A 1 100 ? 6.951 -0.909 7.277 1.00 98.25 100 MET A CA 1
ATOM 717 C C . MET A 1 100 ? 5.651 -0.234 7.719 1.00 98.25 100 MET A C 1
ATOM 719 O O . MET A 1 100 ? 5.498 0.063 8.902 1.00 98.25 100 MET A O 1
ATOM 723 N N . VAL A 1 101 ? 4.680 -0.070 6.817 1.00 98.31 101 VAL A N 1
ATOM 724 C CA . VAL A 1 101 ? 3.376 0.531 7.138 1.00 98.31 101 VAL A CA 1
ATOM 725 C C . VAL A 1 101 ? 2.606 -0.318 8.153 1.00 98.31 101 VAL A C 1
ATOM 727 O O . VAL A 1 101 ? 2.079 0.235 9.117 1.00 98.31 101 VAL A O 1
ATOM 730 N N . ARG A 1 102 ? 2.622 -1.657 8.039 1.00 97.38 102 ARG A N 1
ATOM 731 C CA . ARG A 1 102 ? 2.005 -2.553 9.043 1.00 97.38 102 ARG A 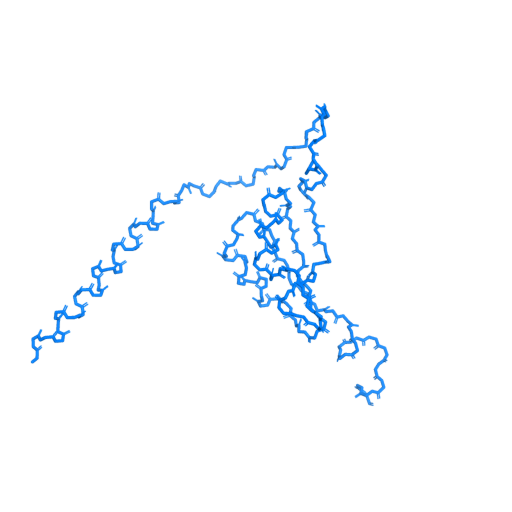CA 1
ATOM 732 C C . ARG A 1 102 ? 2.557 -2.365 10.454 1.00 97.38 102 ARG A C 1
ATOM 734 O O . ARG A 1 102 ? 1.838 -2.598 11.419 1.00 97.38 102 ARG A O 1
ATOM 741 N N . LYS A 1 103 ? 3.820 -1.951 10.597 1.00 96.94 103 LYS A N 1
ATOM 742 C CA . LYS A 1 103 ? 4.401 -1.653 11.916 1.00 96.94 103 LYS A CA 1
ATOM 743 C C . LYS A 1 103 ? 3.873 -0.354 12.515 1.00 96.94 103 LYS A C 1
ATOM 745 O O . LYS A 1 103 ? 3.897 -0.213 13.733 1.00 96.94 103 LYS A O 1
ATOM 750 N N . GLN A 1 104 ? 3.431 0.578 11.675 1.00 97.75 104 GLN A N 1
ATOM 751 C CA . GLN A 1 104 ? 2.985 1.901 12.093 1.00 97.75 104 GLN A CA 1
ATOM 752 C C . GLN A 1 104 ? 1.461 1.987 12.264 1.00 97.75 104 GLN A C 1
ATOM 754 O O . GLN A 1 104 ? 0.987 2.719 13.131 1.00 97.75 104 GLN A O 1
ATOM 759 N N . VAL A 1 105 ? 0.692 1.233 11.471 1.00 97.31 105 VAL A N 1
ATOM 760 C CA . VAL A 1 105 ? -0.779 1.263 11.469 1.00 97.31 105 VAL A CA 1
ATOM 761 C C . VAL A 1 105 ? -1.330 -0.075 11.961 1.00 97.31 105 VAL A C 1
ATOM 763 O O . VAL A 1 105 ? -1.632 -0.977 11.184 1.00 97.31 105 VAL A O 1
ATOM 766 N N . ALA A 1 106 ? -1.460 -0.213 13.281 1.00 94.81 106 ALA A N 1
ATOM 767 C CA . ALA A 1 106 ? -2.063 -1.397 13.888 1.00 94.81 106 ALA A CA 1
ATOM 768 C C . ALA A 1 106 ? -3.576 -1.481 13.601 1.00 94.81 106 ALA A C 1
ATOM 770 O O . ALA A 1 106 ? -4.277 -0.461 13.605 1.00 94.81 106 ALA A O 1
ATOM 771 N N . GLY A 1 107 ? -4.073 -2.709 13.416 1.00 94.19 107 GLY A N 1
ATOM 772 C CA . GLY A 1 107 ? -5.492 -2.998 13.175 1.00 94.19 107 GLY A CA 1
ATOM 773 C C . GLY A 1 107 ? -5.938 -2.906 11.711 1.00 94.19 107 GLY A C 1
ATOM 774 O O . GLY A 1 107 ? -7.122 -3.060 11.449 1.00 94.19 107 GLY A O 1
ATOM 775 N N . LEU A 1 108 ? -5.013 -2.678 10.772 1.00 98.06 108 LEU A N 1
ATOM 776 C CA . LEU A 1 108 ? -5.257 -2.726 9.329 1.00 98.06 108 LEU A CA 1
ATOM 777 C C . LEU A 1 108 ? -4.267 -3.699 8.681 1.00 98.06 108 LEU A C 1
ATOM 779 O O . LEU A 1 108 ? -3.061 -3.627 8.932 1.00 98.06 108 LEU A O 1
ATOM 783 N N . GLU A 1 109 ? -4.746 -4.592 7.820 1.00 98.44 109 GLU A N 1
ATOM 784 C CA . GLU A 1 109 ? -3.843 -5.376 6.979 1.00 98.44 109 GLU A CA 1
ATOM 785 C C . GLU A 1 109 ? -3.349 -4.519 5.805 1.00 98.44 109 GLU A C 1
ATOM 787 O O . GLU A 1 109 ? -4.129 -3.896 5.089 1.00 98.44 109 GLU A O 1
ATOM 792 N N . VAL A 1 110 ? -2.036 -4.493 5.576 1.00 98.62 110 VAL A N 1
ATOM 793 C CA . VAL A 1 110 ? -1.454 -3.806 4.416 1.00 98.62 110 VAL A CA 1
ATOM 794 C C . VAL A 1 110 ? -0.614 -4.794 3.631 1.00 98.62 110 VAL A C 1
ATOM 796 O O . VAL A 1 110 ? 0.350 -5.372 4.148 1.00 98.62 110 VAL A O 1
ATOM 799 N N . PHE A 1 111 ? -0.991 -4.973 2.374 1.00 98.56 111 PHE A N 1
ATOM 800 C CA . PHE A 1 111 ? -0.318 -5.838 1.421 1.00 98.56 111 PHE A CA 1
ATOM 801 C C . PHE A 1 111 ? 0.470 -4.998 0.419 1.00 98.56 111 PHE A C 1
ATOM 803 O O . PHE A 1 111 ? 0.119 -3.858 0.122 1.00 98.56 111 PHE A O 1
ATOM 810 N N . GLY A 1 112 ? 1.557 -5.573 -0.085 1.00 97.81 112 GLY A N 1
ATOM 811 C CA . GLY A 1 112 ? 2.289 -5.028 -1.222 1.00 97.81 112 GLY A CA 1
ATOM 812 C C . GLY A 1 112 ? 2.074 -5.895 -2.456 1.00 97.81 112 GLY A C 1
ATOM 813 O O . GLY A 1 112 ? 1.601 -7.027 -2.353 1.00 97.81 112 GLY A O 1
ATOM 814 N N . GLY A 1 113 ? 2.463 -5.375 -3.610 1.00 95.19 113 GLY A N 1
ATOM 815 C CA . GLY A 1 113 ? 2.357 -6.034 -4.897 1.00 95.19 113 GLY A CA 1
ATOM 816 C C . GLY A 1 113 ? 3.502 -5.657 -5.828 1.00 95.19 113 GLY A C 1
ATOM 817 O O . GLY A 1 113 ? 4.357 -4.827 -5.507 1.00 95.19 113 GLY A O 1
ATOM 818 N N . VAL A 1 114 ? 3.503 -6.317 -6.981 1.00 94.44 114 VAL A N 1
ATOM 819 C CA . VAL A 1 114 ? 4.299 -5.949 -8.149 1.00 94.44 114 VAL A CA 1
ATOM 820 C C . VAL A 1 114 ? 3.316 -5.701 -9.274 1.00 94.44 114 VAL A C 1
ATOM 822 O O . VAL A 1 114 ? 2.522 -6.581 -9.616 1.00 94.44 114 VAL A O 1
ATOM 825 N N . ASP A 1 115 ? 3.359 -4.504 -9.834 1.00 92.19 115 ASP A N 1
ATOM 826 C CA . ASP A 1 115 ? 2.492 -4.144 -10.939 1.00 92.19 115 ASP A CA 1
ATOM 827 C C . ASP A 1 115 ? 3.157 -4.572 -12.238 1.00 92.19 115 ASP A C 1
ATOM 829 O O . ASP A 1 115 ? 4.298 -4.209 -12.511 1.00 92.19 115 ASP A O 1
ATOM 833 N N 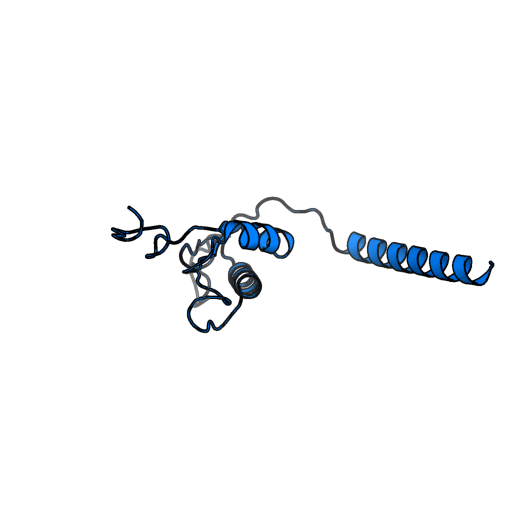. LEU A 1 116 ? 2.440 -5.351 -13.046 1.00 90.62 116 LEU A N 1
ATOM 834 C CA . LEU A 1 116 ? 2.953 -5.957 -14.277 1.00 90.62 116 LEU A CA 1
ATOM 835 C C . LEU A 1 116 ? 3.017 -4.950 -15.443 1.00 90.62 116 LEU A C 1
ATOM 837 O O . LEU A 1 116 ? 2.566 -5.236 -16.552 1.00 90.62 116 LEU A O 1
ATOM 841 N N . ASN A 1 117 ? 3.564 -3.763 -15.176 1.00 86.00 117 ASN A N 1
ATOM 842 C CA . ASN A 1 117 ? 3.871 -2.735 -16.167 1.00 86.00 117 ASN A CA 1
ATOM 843 C C . ASN A 1 117 ? 5.067 -3.148 -17.032 1.00 86.00 117 ASN A C 1
ATOM 845 O O . ASN A 1 117 ? 5.750 -4.125 -16.734 1.00 86.00 117 ASN A O 1
ATOM 849 N N . LEU A 1 118 ? 5.367 -2.355 -18.067 1.00 77.88 118 LEU A N 1
ATOM 850 C CA . LEU A 1 118 ? 6.414 -2.639 -19.061 1.00 77.88 118 LEU A CA 1
ATOM 851 C C . LEU A 1 118 ? 7.742 -3.198 -18.499 1.00 77.88 118 LEU A C 1
ATOM 853 O O . LEU A 1 118 ? 8.265 -4.131 -19.110 1.00 77.88 118 LEU A O 1
ATOM 857 N N . PRO A 1 119 ? 8.307 -2.704 -17.374 1.00 76.12 119 PRO A N 1
ATOM 858 C CA . PRO A 1 119 ? 9.583 -3.222 -16.875 1.00 76.12 119 PRO A CA 1
ATOM 859 C C . PRO A 1 119 ? 9.544 -4.692 -16.432 1.00 76.12 119 PRO A C 1
ATOM 861 O O . PRO A 1 119 ? 10.569 -5.364 -16.488 1.00 76.12 119 PRO A O 1
ATOM 864 N N . VAL A 1 120 ? 8.390 -5.189 -15.978 1.00 79.31 120 VAL A N 1
ATOM 865 C CA . VAL A 1 120 ? 8.259 -6.496 -15.300 1.00 79.31 120 VAL A CA 1
ATOM 866 C C . VAL A 1 120 ? 7.053 -7.324 -15.769 1.00 79.31 120 VAL A C 1
ATOM 868 O O . VAL A 1 120 ? 6.792 -8.398 -15.231 1.00 79.31 120 VAL A O 1
ATOM 871 N N . GLY A 1 121 ? 6.309 -6.855 -16.771 1.00 78.62 121 GLY A N 1
ATOM 872 C CA . GLY A 1 121 ? 5.110 -7.504 -17.291 1.00 78.62 121 GLY A CA 1
ATOM 873 C C . GLY A 1 121 ? 4.758 -7.088 -18.721 1.00 78.62 121 GLY A C 1
ATOM 874 O O . GLY A 1 121 ? 5.403 -6.237 -19.331 1.00 78.62 121 GLY A O 1
ATOM 875 N N . GLY A 1 122 ? 3.722 -7.727 -19.270 1.00 75.88 122 GLY A N 1
ATOM 876 C CA . GLY A 1 122 ? 3.333 -7.580 -20.675 1.00 75.88 122 GLY A CA 1
ATOM 877 C C . GLY A 1 122 ? 4.299 -8.261 -21.655 1.00 75.88 122 GLY A C 1
ATOM 878 O O . GLY A 1 122 ? 5.255 -8.929 -21.266 1.00 75.88 122 GLY A O 1
ATOM 879 N N . MET A 1 123 ? 4.033 -8.114 -22.956 1.00 74.00 123 MET A N 1
ATOM 880 C CA . MET A 1 123 ? 4.992 -8.507 -23.993 1.00 74.00 123 MET A CA 1
ATOM 881 C C . MET A 1 123 ? 6.074 -7.427 -24.086 1.00 74.00 123 MET A C 1
ATOM 883 O O . MET A 1 123 ? 5.819 -6.343 -24.609 1.00 74.00 123 MET A O 1
ATOM 887 N N . ASN A 1 124 ? 7.269 -7.714 -23.572 1.00 71.12 124 ASN A N 1
ATOM 888 C CA . ASN A 1 124 ? 8.402 -6.794 -23.589 1.00 71.12 124 ASN A CA 1
ATOM 889 C C . ASN A 1 124 ? 9.485 -7.310 -24.549 1.00 71.12 124 ASN A C 1
ATOM 891 O O . ASN A 1 124 ? 10.235 -8.223 -24.217 1.00 71.12 124 ASN A O 1
ATOM 895 N N . ALA A 1 125 ? 9.576 -6.704 -25.737 1.00 74.00 125 ALA A N 1
ATOM 896 C CA . ALA A 1 125 ? 10.581 -7.055 -26.744 1.00 74.00 125 ALA A CA 1
ATOM 897 C C . ALA A 1 125 ? 12.025 -6.716 -26.327 1.00 74.00 125 ALA A C 1
ATOM 899 O O . ALA A 1 125 ? 12.952 -7.158 -26.984 1.00 74.00 125 ALA A O 1
ATOM 900 N N . ALA A 1 126 ? 12.219 -5.925 -25.267 1.00 68.88 126 ALA A N 1
ATOM 901 C CA . ALA A 1 126 ? 13.529 -5.646 -24.686 1.00 68.88 126 ALA A CA 1
ATOM 902 C C . ALA A 1 126 ? 13.887 -6.598 -23.527 1.00 68.88 126 ALA A C 1
ATOM 904 O O . ALA A 1 126 ? 14.994 -6.517 -23.001 1.00 68.88 126 ALA A O 1
ATOM 905 N N . ALA A 1 127 ? 12.963 -7.471 -23.102 1.00 67.12 127 ALA A N 1
ATOM 906 C CA . ALA A 1 127 ? 13.206 -8.468 -22.058 1.00 67.12 127 ALA A CA 1
ATOM 907 C C . ALA A 1 127 ? 13.805 -9.784 -22.595 1.00 67.12 127 ALA A C 1
ATOM 909 O O . ALA A 1 127 ? 14.120 -10.667 -21.795 1.00 67.12 127 ALA A O 1
ATOM 910 N N . VAL A 1 128 ? 13.955 -9.918 -23.920 1.00 59.31 128 VAL A N 1
ATOM 911 C CA . VAL A 1 128 ? 14.545 -11.071 -24.622 1.00 59.31 128 VAL A CA 1
ATOM 912 C C . VAL A 1 128 ? 15.424 -10.629 -25.781 1.00 59.31 128 VAL A C 1
ATOM 914 O O . VAL A 1 128 ? 15.035 -9.668 -26.478 1.00 59.31 128 VAL A O 1
#

Sequence (128 aa):
MVLAQRRRSAVKTVFAVLAAVLAASSGPIGADQPASAGRGGGADPDRFLAGAIDIHVHSFPDNTDRSVDGLEAAILARTHGMRAIVLKNHSDPTAGLAYMVRKQVAGLEVFGGVDLNLPVGGMNAAAV

pLDDT: mean 78.92, std 20.73, range [38.22, 98.75]

Secondary structure (DSSP, 8-state):
--HHHHHHHHHHHHHHHHHHHHHTS----------------S--GGGGTTT-EEEEEE-BSSSS--SSBHHHHHHHHHHTT-SEEEEE-SSS--HHHHHHHHHHSTTSEEEE----STTTSS--TT--

Foldseek 3Di:
DVVVVVVVVVVVVVVVVVVVVVVVPDDPPDPDPQQPQDDDDDPPVLSVLAQAEAADDEAPPAPDDDPHHPLRVLVVSVVSNYQEYEYDHQPDWCQVVQVVSCVVRPRHRYHTDYDQHQVRHDDHPVVD